Protein AF-A0A3D4W5D3-F1 (afdb_monomer_lite)

Structure (mmCIF, N/CA/C/O backbone):
data_AF-A0A3D4W5D3-F1
#
_entry.id   AF-A0A3D4W5D3-F1
#
loop_
_atom_site.group_PDB
_atom_site.id
_atom_site.type_symbol
_atom_site.label_atom_id
_atom_site.label_alt_id
_atom_site.label_comp_id
_atom_site.label_asym_id
_atom_site.label_entity_id
_atom_site.label_seq_id
_atom_site.pdbx_PDB_ins_code
_atom_site.Cartn_x
_atom_site.Cartn_y
_atom_site.Cartn_z
_atom_site.occupancy
_atom_site.B_iso_or_equiv
_atom_site.auth_seq_id
_atom_site.auth_comp_id
_atom_site.auth_asym_id
_atom_site.auth_atom_id
_atom_site.pdbx_PDB_model_num
ATOM 1 N N . MET A 1 1 ? 20.564 6.636 -1.479 1.00 43.62 1 MET A N 1
ATOM 2 C CA . MET A 1 1 ? 19.623 5.497 -1.398 1.00 43.62 1 MET A CA 1
ATOM 3 C C . MET A 1 1 ? 18.379 5.812 -2.214 1.00 43.62 1 MET A C 1
ATOM 5 O O . MET A 1 1 ? 17.777 6.850 -1.973 1.00 43.62 1 MET A O 1
ATOM 9 N N . ALA A 1 2 ? 17.984 4.952 -3.155 1.00 56.25 2 ALA A N 1
ATOM 10 C CA . ALA A 1 2 ? 16.633 5.005 -3.714 1.00 56.25 2 ALA A CA 1
ATOM 11 C C . ALA A 1 2 ? 15.644 4.488 -2.648 1.00 56.25 2 ALA A C 1
ATOM 13 O O . ALA A 1 2 ? 15.928 3.488 -1.992 1.00 56.25 2 ALA A O 1
ATOM 14 N N . GLY A 1 3 ? 14.529 5.187 -2.413 1.00 83.44 3 GLY A N 1
ATOM 15 C CA . GLY A 1 3 ? 13.523 4.771 -1.424 1.00 83.44 3 GLY A CA 1
ATOM 16 C C . GLY A 1 3 ? 12.822 3.458 -1.806 1.00 83.44 3 GLY A C 1
ATOM 17 O O . GLY A 1 3 ? 12.832 3.072 -2.974 1.00 83.44 3 GLY A O 1
ATOM 18 N N . PHE A 1 4 ? 12.176 2.794 -0.840 1.00 87.50 4 PHE A N 1
ATOM 19 C CA . PHE A 1 4 ? 11.523 1.479 -1.002 1.00 87.50 4 PHE A CA 1
ATOM 20 C C . PHE A 1 4 ? 10.671 1.354 -2.281 1.00 87.50 4 PHE A C 1
ATOM 22 O O . PHE A 1 4 ? 10.890 0.443 -3.075 1.00 87.50 4 PHE A O 1
ATOM 29 N N . LYS A 1 5 ? 9.769 2.315 -2.538 1.00 87.25 5 LYS A N 1
ATOM 30 C CA . LYS A 1 5 ? 8.912 2.336 -3.742 1.00 87.25 5 LYS A CA 1
ATOM 31 C C . LYS A 1 5 ? 9.724 2.296 -5.045 1.00 87.25 5 LYS A C 1
ATOM 33 O O . LYS A 1 5 ? 9.356 1.603 -5.985 1.00 87.25 5 LYS A O 1
ATOM 38 N N . SER A 1 6 ? 10.852 3.009 -5.093 1.00 85.38 6 SER A N 1
ATOM 39 C CA . SER A 1 6 ? 11.725 3.036 -6.270 1.00 85.38 6 SER A CA 1
ATOM 40 C C . SER A 1 6 ? 12.453 1.711 -6.470 1.00 85.38 6 SER A C 1
ATOM 42 O O . SER A 1 6 ? 12.588 1.276 -7.607 1.00 85.38 6 SER A O 1
ATOM 44 N N . ALA A 1 7 ? 12.911 1.074 -5.387 1.00 89.88 7 ALA A N 1
ATOM 45 C CA . ALA A 1 7 ? 13.573 -0.226 -5.466 1.00 89.88 7 ALA A CA 1
ATOM 46 C C . ALA A 1 7 ? 12.613 -1.313 -5.975 1.00 89.88 7 ALA A C 1
ATOM 48 O O . ALA A 1 7 ? 12.998 -2.135 -6.803 1.00 89.88 7 ALA A O 1
ATOM 49 N N . VAL A 1 8 ? 11.355 -1.285 -5.524 1.00 90.25 8 VAL A N 1
ATOM 50 C CA . VAL A 1 8 ? 10.320 -2.216 -5.991 1.00 90.25 8 VAL A CA 1
ATOM 51 C C . VAL A 1 8 ? 9.981 -1.986 -7.466 1.00 90.25 8 VAL A C 1
ATOM 53 O O . VAL A 1 8 ? 9.952 -2.959 -8.213 1.00 90.25 8 VAL A O 1
ATOM 56 N N . ASN A 1 9 ? 9.804 -0.736 -7.915 1.00 90.25 9 ASN A N 1
ATOM 57 C CA . ASN A 1 9 ? 9.557 -0.452 -9.337 1.00 90.25 9 ASN A CA 1
ATOM 58 C C . ASN A 1 9 ? 10.657 -1.031 -10.233 1.00 90.25 9 ASN A C 1
ATOM 60 O O . ASN A 1 9 ? 10.349 -1.709 -11.207 1.00 90.25 9 ASN A O 1
ATOM 64 N N . SER A 1 10 ? 11.929 -0.834 -9.868 1.00 89.56 10 SER A N 1
ATOM 65 C CA . SER A 1 10 ? 13.046 -1.404 -10.628 1.00 89.56 10 SER A CA 1
ATOM 66 C C . SER A 1 10 ? 12.976 -2.929 -10.702 1.00 89.56 10 SER A C 1
ATOM 68 O O . SER A 1 10 ? 13.182 -3.488 -11.768 1.00 89.56 10 SER A O 1
ATOM 70 N N . LYS A 1 11 ? 12.618 -3.612 -9.605 1.00 92.38 11 LYS A N 1
ATOM 71 C CA . LYS A 1 11 ? 12.465 -5.076 -9.607 1.00 92.38 11 LYS A CA 1
ATOM 72 C C . LYS A 1 11 ? 11.317 -5.566 -10.484 1.00 92.38 11 LYS A C 1
ATOM 74 O O . LYS A 1 11 ? 11.443 -6.629 -11.085 1.00 92.38 11 LYS A O 1
ATOM 79 N N . ILE A 1 12 ? 10.218 -4.817 -10.550 1.00 91.62 12 ILE A N 1
ATOM 80 C CA . ILE A 1 12 ? 9.102 -5.136 -11.445 1.00 91.62 12 ILE A CA 1
ATOM 81 C C . ILE A 1 12 ? 9.548 -4.983 -12.902 1.00 91.62 12 ILE A C 1
ATOM 83 O O . ILE A 1 12 ? 9.336 -5.897 -13.694 1.00 91.62 12 ILE A O 1
ATOM 87 N N . ASP A 1 13 ? 10.213 -3.878 -13.239 1.00 91.50 13 ASP A N 1
ATOM 88 C CA . ASP A 1 13 ? 10.710 -3.630 -14.596 1.00 91.50 13 ASP A CA 1
ATOM 89 C C . ASP A 1 13 ? 11.753 -4.681 -15.024 1.00 91.50 13 ASP A C 1
ATOM 91 O O . ASP A 1 13 ? 11.652 -5.225 -16.125 1.00 91.50 13 ASP A O 1
ATOM 95 N N . ASP A 1 14 ? 12.686 -5.043 -14.132 1.00 93.69 14 ASP A N 1
ATOM 96 C CA . ASP A 1 14 ? 13.662 -6.120 -14.356 1.00 93.69 14 ASP A CA 1
ATOM 97 C C . ASP A 1 14 ? 12.961 -7.458 -14.653 1.00 93.69 14 ASP A C 1
ATOM 99 O O . ASP A 1 14 ? 13.383 -8.214 -15.528 1.00 93.69 14 ASP A O 1
ATOM 103 N N . TYR A 1 15 ? 11.886 -7.769 -13.919 1.00 95.06 15 TYR A N 1
ATOM 104 C CA . TYR A 1 15 ? 11.124 -9.003 -14.106 1.00 95.06 15 TYR A CA 1
ATOM 105 C C . TYR A 1 15 ? 10.373 -9.019 -15.444 1.00 95.06 15 TYR A C 1
ATOM 107 O O . TYR A 1 15 ? 10.379 -10.038 -16.134 1.00 95.06 15 TYR A O 1
ATOM 115 N N . ILE A 1 16 ? 9.770 -7.890 -15.834 1.00 94.12 16 ILE A N 1
ATOM 116 C CA . ILE A 1 16 ? 9.112 -7.723 -17.139 1.00 94.12 16 ILE A CA 1
ATOM 117 C C . ILE A 1 16 ? 10.096 -8.025 -18.273 1.00 94.12 16 ILE A C 1
ATOM 119 O O . ILE A 1 16 ? 9.753 -8.771 -19.192 1.00 94.12 16 ILE A O 1
ATOM 123 N N . ASP A 1 17 ? 11.321 -7.503 -18.170 1.00 93.38 17 ASP A N 1
ATOM 124 C CA . ASP A 1 17 ? 12.381 -7.728 -19.155 1.00 93.38 17 ASP A CA 1
ATOM 125 C C . ASP A 1 17 ? 12.845 -9.186 -19.191 1.00 93.38 17 ASP A C 1
ATOM 127 O O . ASP A 1 17 ? 12.925 -9.785 -20.263 1.00 93.38 17 ASP A O 1
ATOM 131 N N . GLN A 1 18 ? 13.101 -9.787 -18.026 1.00 96.88 18 GLN A N 1
ATOM 132 C CA . GLN A 1 18 ? 13.550 -11.182 -17.928 1.00 96.88 18 GLN A CA 1
ATOM 133 C C . GLN A 1 18 ? 12.530 -12.178 -18.486 1.00 96.88 18 GLN A C 1
ATOM 135 O O . GLN A 1 18 ? 12.916 -13.209 -19.032 1.00 96.88 18 GLN A O 1
ATOM 140 N N . GLN A 1 19 ? 11.238 -11.886 -18.329 1.00 97.00 19 GLN A N 1
ATOM 141 C CA . GLN A 1 19 ? 10.146 -12.737 -18.803 1.00 97.00 19 GLN A CA 1
ATOM 142 C C . GLN A 1 19 ? 9.630 -12.344 -20.198 1.00 97.00 19 GLN A C 1
ATOM 144 O O . GLN A 1 19 ? 8.710 -12.986 -20.703 1.00 97.00 19 GLN A O 1
ATOM 149 N N . ASN A 1 20 ? 10.208 -11.314 -20.827 1.00 95.12 20 ASN A N 1
ATOM 150 C CA . ASN A 1 20 ? 9.804 -10.792 -22.135 1.00 95.12 20 ASN A CA 1
ATOM 151 C C . ASN A 1 20 ? 8.286 -10.513 -22.236 1.00 95.12 20 ASN A C 1
ATOM 153 O O . ASN A 1 20 ? 7.626 -10.877 -23.214 1.00 95.12 20 ASN A O 1
ATOM 157 N N . LEU A 1 21 ? 7.712 -9.906 -21.190 1.00 95.50 21 LEU A N 1
ATOM 158 C CA . LEU A 1 21 ? 6.278 -9.617 -21.123 1.00 95.50 21 LEU A CA 1
ATOM 159 C C . LEU A 1 21 ? 5.947 -8.333 -21.891 1.00 95.50 21 LEU A C 1
ATOM 161 O O . LEU A 1 21 ? 6.577 -7.297 -21.698 1.00 95.50 21 LEU A O 1
ATOM 165 N N . ASN A 1 22 ? 4.892 -8.366 -22.705 1.00 94.69 22 ASN A N 1
ATOM 166 C CA . ASN A 1 22 ? 4.403 -7.186 -23.421 1.00 94.69 22 ASN A CA 1
ATOM 167 C C . ASN A 1 22 ? 3.476 -6.328 -22.538 1.00 94.69 22 ASN A C 1
ATOM 169 O O . ASN A 1 22 ? 2.278 -6.211 -22.807 1.00 94.69 22 ASN A O 1
ATOM 173 N N . ILE A 1 23 ? 4.017 -5.773 -21.451 1.00 90.69 23 ILE A N 1
ATOM 174 C CA . ILE A 1 23 ? 3.298 -4.881 -20.530 1.00 90.69 23 ILE A CA 1
ATOM 175 C C . ILE A 1 23 ? 4.093 -3.593 -20.269 1.00 90.69 23 ILE A C 1
ATOM 177 O O . ILE A 1 23 ? 5.325 -3.612 -20.300 1.00 90.69 23 ILE A O 1
ATOM 181 N N . PRO A 1 24 ? 3.417 -2.450 -20.038 1.00 90.81 24 PRO A N 1
ATOM 182 C CA . PRO A 1 24 ? 4.092 -1.175 -19.826 1.00 90.81 24 PRO A CA 1
ATOM 183 C C . PRO A 1 24 ? 4.905 -1.168 -18.525 1.00 90.81 24 PRO A C 1
ATOM 185 O O . PRO A 1 24 ? 4.426 -1.601 -17.479 1.00 90.81 24 PRO A O 1
ATOM 188 N N . LYS A 1 25 ? 6.118 -0.610 -18.594 1.00 90.38 25 LYS A N 1
ATOM 189 C CA . LYS A 1 25 ? 7.032 -0.448 -17.453 1.00 90.38 25 LYS A CA 1
ATOM 190 C C . LYS A 1 25 ? 6.656 0.724 -16.553 1.00 90.38 25 LYS A C 1
ATOM 192 O O . LYS A 1 25 ? 6.045 1.702 -17.008 1.00 90.38 25 LYS A O 1
ATOM 197 N N . TYR A 1 26 ? 7.096 0.667 -15.301 1.00 90.06 26 TYR A N 1
ATOM 198 C CA . TYR A 1 26 ? 6.780 1.662 -14.283 1.00 90.06 26 TYR A CA 1
ATOM 199 C C . TYR A 1 26 ? 7.925 2.654 -14.067 1.00 90.06 26 TYR A C 1
ATOM 201 O O . TYR A 1 26 ? 8.782 2.501 -13.197 1.00 90.06 26 TYR A O 1
ATOM 209 N N . ASN A 1 27 ? 7.909 3.738 -14.840 1.00 75.94 27 ASN A N 1
ATOM 210 C CA . ASN A 1 27 ? 8.932 4.782 -14.801 1.00 75.94 27 ASN A CA 1
ATOM 211 C C . ASN A 1 27 ? 8.454 6.060 -14.076 1.00 75.94 27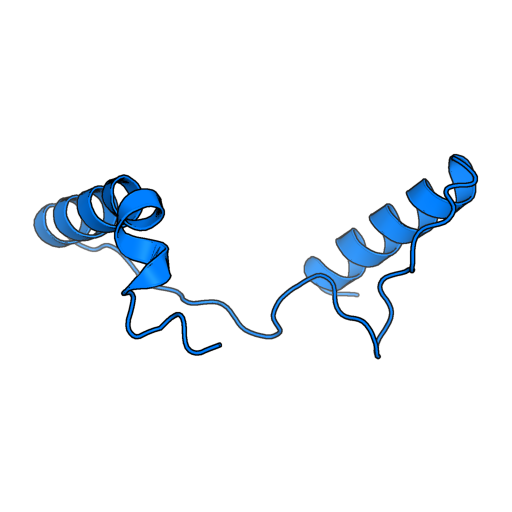 ASN A C 1
ATOM 213 O O . ASN A 1 27 ? 7.391 6.102 -13.460 1.00 75.94 27 ASN A O 1
ATOM 217 N N . ARG A 1 28 ? 9.249 7.137 -14.141 1.00 72.69 28 ARG A N 1
ATOM 218 C CA . ARG A 1 28 ? 8.920 8.434 -13.513 1.00 72.69 28 ARG A CA 1
ATOM 219 C C . ARG A 1 28 ? 7.662 9.116 -14.066 1.00 72.69 28 ARG A C 1
ATOM 221 O O . ARG A 1 28 ? 7.163 10.018 -13.418 1.00 72.69 28 ARG A O 1
ATOM 228 N N . ASN A 1 29 ? 7.184 8.712 -15.237 1.00 81.19 29 ASN A N 1
ATOM 229 C CA . ASN A 1 29 ? 5.964 9.226 -15.857 1.00 81.19 29 ASN A CA 1
ATOM 230 C C . ASN A 1 29 ? 4.802 8.218 -15.761 1.00 81.19 29 ASN A C 1
ATOM 232 O O . ASN A 1 29 ? 3.665 8.574 -16.048 1.00 81.19 29 ASN A O 1
ATOM 236 N N . ASN A 1 30 ? 5.079 6.970 -15.364 1.00 85.88 30 ASN A N 1
ATOM 237 C CA . ASN A 1 30 ? 4.097 5.902 -15.185 1.00 85.88 30 ASN A CA 1
ATOM 238 C C . ASN A 1 30 ? 4.335 5.205 -13.841 1.00 85.88 30 ASN A C 1
ATOM 240 O O . ASN A 1 30 ? 5.021 4.188 -13.757 1.00 85.88 30 ASN A O 1
ATOM 244 N N . HIS A 1 31 ? 3.822 5.790 -12.764 1.00 83.62 31 HIS A N 1
ATOM 245 C CA . HIS A 1 31 ? 4.082 5.291 -11.419 1.00 83.62 31 HIS A CA 1
ATOM 246 C C . HIS A 1 31 ? 3.194 4.093 -11.070 1.00 83.62 31 HIS A C 1
ATOM 248 O O . HIS A 1 31 ? 1.975 4.175 -11.162 1.00 83.62 31 HIS A O 1
ATOM 254 N N . PHE A 1 32 ? 3.805 3.009 -10.582 1.00 89.88 32 PHE A N 1
ATOM 255 C CA . PHE A 1 32 ? 3.068 1.881 -10.001 1.00 89.88 32 PHE A CA 1
ATOM 256 C C . PHE A 1 32 ? 2.373 2.258 -8.686 1.00 89.88 32 PHE A C 1
ATOM 258 O O . PHE A 1 32 ? 1.206 1.953 -8.461 1.00 89.88 32 PHE A O 1
ATOM 265 N N . PHE A 1 33 ? 3.105 2.935 -7.799 1.00 88.69 33 PHE A N 1
ATOM 266 C CA . PHE A 1 33 ? 2.593 3.364 -6.504 1.00 88.69 33 PHE A CA 1
ATOM 267 C C . PHE A 1 33 ? 1.922 4.732 -6.595 1.00 88.69 33 PHE A C 1
ATOM 269 O O . PHE A 1 33 ? 2.436 5.642 -7.246 1.00 88.69 33 PHE A O 1
ATOM 276 N N . GLN A 1 34 ? 0.856 4.923 -5.817 1.00 86.44 34 GLN A N 1
ATOM 277 C CA . GLN A 1 34 ? 0.373 6.264 -5.494 1.00 86.44 34 GLN A CA 1
ATOM 278 C C . GLN A 1 34 ?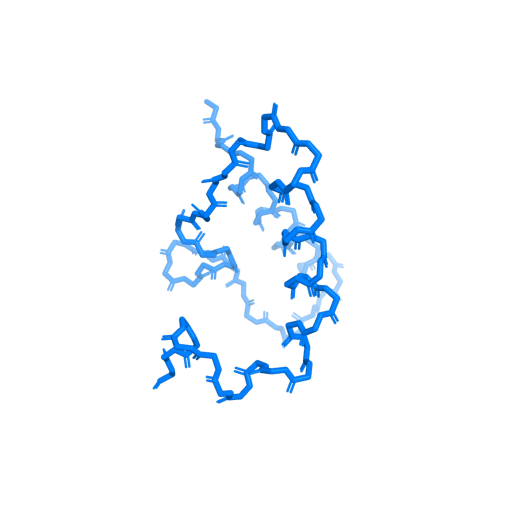 1.491 7.066 -4.787 1.00 86.44 34 GLN A C 1
ATOM 280 O O . GLN A 1 34 ? 2.226 6.486 -3.973 1.00 86.44 34 GLN A O 1
ATOM 285 N N . PRO A 1 35 ? 1.660 8.375 -5.074 1.00 84.12 35 PRO A N 1
ATOM 286 C CA . PRO A 1 35 ? 2.750 9.172 -4.504 1.00 84.12 35 PRO A CA 1
ATOM 287 C C . PRO A 1 35 ? 2.752 9.170 -2.969 1.00 84.12 35 PRO A C 1
ATOM 289 O O . PRO A 1 35 ? 3.759 8.824 -2.346 1.00 84.12 35 PRO A O 1
ATOM 292 N N . ASN A 1 36 ? 1.591 9.434 -2.371 1.00 85.69 36 ASN A N 1
ATOM 293 C CA . ASN A 1 36 ? 1.381 9.452 -0.926 1.00 85.69 36 ASN A CA 1
ATOM 294 C C . ASN A 1 36 ? 0.687 8.174 -0.445 1.00 85.69 36 ASN A C 1
ATOM 296 O O . ASN A 1 36 ? 0.315 7.311 -1.240 1.00 85.69 36 ASN A O 1
ATOM 300 N N . TYR A 1 37 ? 0.550 8.045 0.867 1.00 88.38 37 TYR A N 1
ATOM 301 C CA . TYR A 1 37 ? -0.231 7.000 1.513 1.00 88.38 37 TYR A CA 1
ATOM 302 C C . TYR A 1 37 ? -0.965 7.600 2.712 1.00 88.38 37 TYR A C 1
ATOM 304 O O . TYR A 1 37 ? -0.528 8.605 3.274 1.00 88.38 37 TYR A O 1
ATOM 312 N N . TYR A 1 38 ? -2.098 7.002 3.066 1.00 89.81 38 TYR A N 1
ATOM 313 C CA . TYR A 1 38 ? -2.793 7.327 4.302 1.00 89.81 38 TYR A CA 1
ATOM 314 C C . TYR A 1 38 ? -2.100 6.607 5.461 1.00 89.81 38 TYR A C 1
ATOM 316 O O . TYR A 1 38 ? -1.851 5.405 5.371 1.00 89.81 38 TYR A O 1
ATOM 324 N N . ASP A 1 39 ? -1.788 7.341 6.524 1.00 91.81 39 ASP A N 1
ATOM 325 C CA . ASP A 1 39 ? -1.188 6.808 7.745 1.00 91.81 39 ASP A CA 1
ATOM 326 C C . ASP A 1 39 ? -2.044 7.203 8.951 1.00 91.81 39 ASP A C 1
ATOM 328 O O . ASP A 1 39 ? -2.533 8.334 9.039 1.00 91.81 39 ASP A O 1
ATOM 332 N N . HIS A 1 40 ? -2.239 6.265 9.874 1.00 92.88 40 HIS A N 1
ATOM 333 C CA . HIS A 1 40 ? -3.018 6.472 11.085 1.00 92.88 40 HIS A CA 1
ATOM 334 C C . HIS A 1 40 ? -2.514 5.571 12.215 1.00 92.88 40 HIS A C 1
ATOM 336 O O . HIS A 1 40 ? -2.552 4.345 12.123 1.00 92.88 40 HIS A O 1
ATOM 342 N N . ILE A 1 41 ? -2.093 6.184 13.324 1.00 95.69 41 ILE A N 1
ATOM 343 C CA . ILE A 1 41 ? -1.645 5.459 14.516 1.00 95.69 41 ILE A CA 1
ATOM 344 C C . ILE A 1 41 ? -2.862 5.044 15.346 1.00 95.69 41 ILE A C 1
ATOM 346 O O . ILE A 1 41 ? -3.535 5.889 15.937 1.00 95.69 41 ILE A O 1
ATOM 350 N N . ILE A 1 42 ? -3.084 3.738 15.457 1.00 97.00 42 ILE A N 1
ATOM 351 C CA . ILE A 1 42 ? -4.093 3.129 16.331 1.00 97.00 42 ILE A CA 1
ATOM 352 C C . ILE A 1 42 ? -3.580 3.170 17.775 1.00 97.00 42 ILE A C 1
ATOM 354 O O . ILE A 1 42 ? -2.530 2.607 18.077 1.00 97.00 42 ILE A O 1
ATOM 358 N N . ARG A 1 43 ? -4.299 3.860 18.670 1.00 97.50 43 ARG A N 1
ATOM 359 C CA . ARG A 1 43 ? -3.856 4.097 20.065 1.00 97.50 43 ARG A CA 1
ATOM 360 C C . ARG A 1 43 ? -4.729 3.432 21.123 1.00 97.50 43 ARG A C 1
ATOM 362 O O . ARG A 1 43 ? -4.381 3.469 22.299 1.00 97.50 43 ARG A O 1
ATOM 369 N N . ASN A 1 44 ? -5.876 2.892 20.727 1.00 98.06 44 ASN A N 1
ATOM 370 C CA .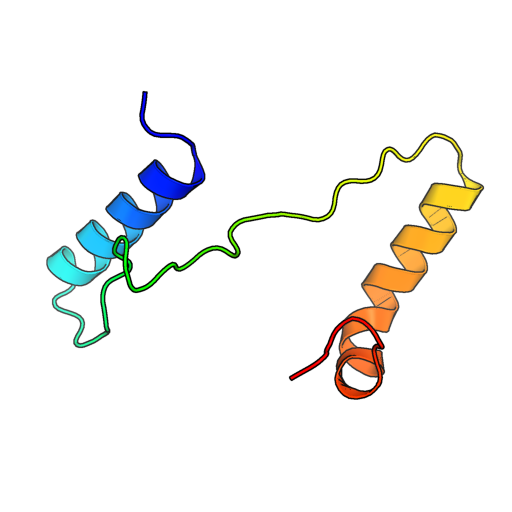 ASN A 1 44 ? -6.809 2.220 21.624 1.00 98.06 44 ASN A CA 1
ATOM 371 C C . ASN A 1 44 ? -7.678 1.213 20.865 1.00 98.06 44 ASN A C 1
ATOM 373 O O . ASN A 1 44 ? -7.791 1.267 19.636 1.00 98.06 44 ASN A O 1
ATOM 377 N N . ASP A 1 45 ? -8.340 0.348 21.625 1.00 98.38 45 ASP A N 1
ATOM 378 C CA . ASP A 1 45 ? -9.160 -0.734 21.083 1.00 98.38 45 ASP A CA 1
ATOM 379 C C . ASP A 1 45 ? -10.325 -0.218 20.238 1.00 98.38 45 ASP A C 1
ATOM 381 O O . ASP A 1 45 ? -10.626 -0.788 19.195 1.00 98.38 45 ASP A O 1
ATOM 385 N N . GLN A 1 46 ? -10.940 0.905 20.614 1.00 98.00 46 GLN A N 1
ATOM 386 C CA . GLN A 1 46 ? -12.048 1.466 19.842 1.00 98.00 46 GLN A CA 1
ATOM 387 C C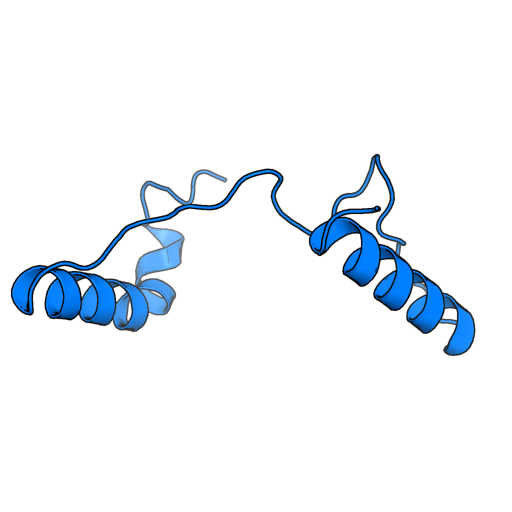 . GLN A 1 46 ? -11.612 1.876 18.427 1.00 98.00 46 GLN A C 1
ATOM 389 O O . GLN A 1 46 ? -12.283 1.536 17.454 1.00 98.00 46 GLN A O 1
ATOM 394 N N . SER A 1 47 ? -10.471 2.562 18.295 1.00 97.50 47 SER A N 1
ATOM 395 C CA . SER A 1 47 ? -9.904 2.922 16.988 1.00 97.50 47 SER A CA 1
ATOM 396 C C . SER A 1 47 ? -9.527 1.689 16.169 1.00 97.50 47 SER A C 1
ATOM 398 O O . SER A 1 47 ? -9.736 1.668 14.956 1.00 97.50 47 SER A O 1
ATOM 400 N N . TYR A 1 48 ? -9.033 0.642 16.836 1.00 98.19 48 TYR A N 1
ATOM 401 C CA . TYR A 1 48 ? -8.716 -0.627 16.196 1.00 98.19 48 TYR A CA 1
ATOM 402 C C . TYR A 1 48 ? -9.967 -1.277 15.601 1.00 98.19 48 TYR A C 1
ATOM 404 O O . TYR A 1 48 ? -9.958 -1.620 14.419 1.00 98.19 48 TYR A O 1
ATOM 412 N N . GLN A 1 49 ? -11.050 -1.384 16.379 1.00 98.44 49 GLN A N 1
ATOM 413 C CA . GLN A 1 49 ? -12.301 -1.983 15.904 1.00 98.44 49 GLN A CA 1
ATOM 414 C C . GLN A 1 49 ? -12.869 -1.212 14.711 1.00 98.44 49 GLN A C 1
ATOM 416 O O . GLN A 1 49 ? -13.157 -1.810 13.679 1.00 98.44 49 GLN A O 1
ATOM 421 N N . THR A 1 50 ? -12.929 0.120 14.792 1.00 96.56 50 THR A N 1
ATOM 422 C CA . THR A 1 50 ? -13.445 0.953 13.696 1.00 96.56 50 THR A CA 1
ATOM 423 C C . THR A 1 50 ? -12.634 0.797 12.405 1.00 96.56 50 THR A C 1
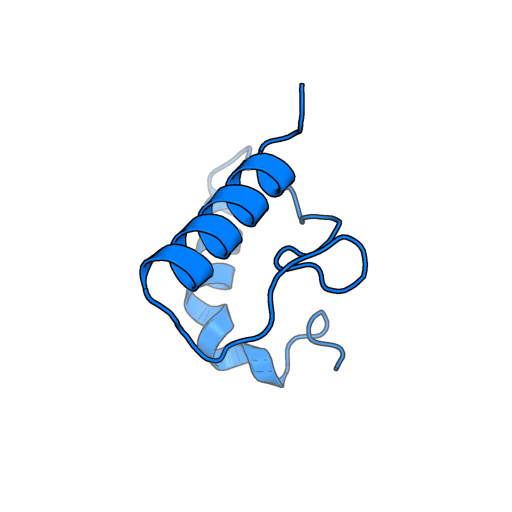ATOM 425 O O . THR A 1 50 ? -13.213 0.680 11.325 1.00 96.56 50 THR A O 1
ATOM 428 N N . ILE A 1 51 ? -11.299 0.771 12.485 1.00 96.19 51 ILE A N 1
ATOM 429 C CA . ILE A 1 51 ? -10.446 0.600 11.297 1.00 96.19 51 ILE A CA 1
ATOM 430 C C . ILE A 1 51 ? -10.550 -0.825 10.746 1.00 96.19 51 ILE A C 1
ATOM 432 O O . ILE A 1 51 ? -10.602 -1.000 9.529 1.00 96.19 51 ILE A O 1
ATOM 436 N N . SER A 1 52 ? -10.628 -1.832 11.618 1.00 97.31 52 SER A N 1
ATOM 437 C CA . SER A 1 52 ? -10.834 -3.228 11.224 1.00 97.31 52 SER A CA 1
ATOM 438 C C . SER A 1 52 ? -12.155 -3.404 10.468 1.00 97.31 52 SER A C 1
ATOM 440 O O . SER A 1 52 ? -12.169 -3.910 9.344 1.00 97.31 52 SER A O 1
ATOM 442 N N . GLU A 1 53 ? -13.255 -2.894 11.025 1.00 97.19 53 GLU A N 1
ATOM 443 C CA . GLU A 1 53 ? -14.574 -2.905 10.387 1.00 97.19 53 GLU A CA 1
ATOM 444 C C . GLU A 1 53 ? -14.568 -2.157 9.051 1.00 97.19 53 GLU A C 1
ATOM 446 O O . GLU A 1 53 ? -15.137 -2.645 8.073 1.00 97.19 53 GLU A O 1
ATOM 451 N N . TYR A 1 54 ? -13.903 -1.000 8.973 1.00 94.62 54 TYR A N 1
ATOM 452 C CA . TYR A 1 54 ? -13.747 -0.272 7.714 1.00 94.62 54 TYR A CA 1
ATOM 453 C C . TYR A 1 54 ? -13.030 -1.123 6.658 1.00 94.62 54 TYR A C 1
ATOM 455 O O . TYR A 1 54 ? -13.542 -1.262 5.550 1.00 94.62 54 TYR A O 1
ATOM 463 N N . ILE A 1 55 ? -11.892 -1.743 6.993 1.00 94.38 55 ILE A N 1
ATOM 464 C CA . ILE A 1 55 ? -11.118 -2.578 6.058 1.00 94.38 55 ILE A CA 1
ATOM 465 C C . ILE A 1 55 ? -11.952 -3.764 5.561 1.00 94.38 55 ILE A C 1
ATOM 467 O O . ILE A 1 55 ? -11.965 -4.033 4.359 1.00 94.38 55 ILE A O 1
ATOM 471 N N . ILE A 1 56 ? -12.666 -4.444 6.463 1.00 97.06 56 ILE A N 1
ATOM 472 C CA . ILE A 1 56 ? -13.514 -5.599 6.130 1.00 97.06 56 ILE A CA 1
ATOM 473 C C . ILE A 1 56 ? -14.639 -5.192 5.170 1.00 97.06 56 ILE A C 1
ATOM 475 O O . ILE A 1 56 ? -14.913 -5.900 4.201 1.00 97.06 56 ILE A O 1
ATOM 479 N N . ASN A 1 57 ? -15.272 -4.044 5.412 1.00 96.12 57 ASN A N 1
ATOM 480 C CA . ASN A 1 57 ? -16.425 -3.595 4.633 1.00 96.12 57 ASN A CA 1
ATOM 481 C C . ASN A 1 57 ? -16.046 -2.815 3.358 1.00 96.12 57 ASN A C 1
ATOM 483 O O . ASN A 1 57 ? -16.878 -2.665 2.459 1.00 96.12 57 ASN A O 1
ATOM 487 N N . ASN A 1 58 ? -14.805 -2.330 3.243 1.00 93.19 58 ASN A N 1
ATOM 488 C CA . ASN A 1 58 ? -14.355 -1.490 2.131 1.00 93.19 58 ASN A CA 1
ATOM 489 C C . ASN A 1 58 ? -14.571 -2.124 0.739 1.00 93.19 58 ASN A C 1
ATOM 491 O O . ASN A 1 58 ? -15.089 -1.431 -0.134 1.00 93.19 58 ASN A O 1
ATOM 495 N N . PRO A 1 59 ? -14.286 -3.421 0.486 1.00 93.88 59 PRO A N 1
ATOM 496 C CA . PRO A 1 59 ? -14.530 -4.017 -0.831 1.00 93.88 59 PRO A CA 1
ATOM 497 C C . PRO A 1 59 ? -15.991 -3.917 -1.293 1.00 93.88 59 PRO A C 1
ATOM 499 O O . PRO A 1 59 ? -16.250 -3.670 -2.471 1.00 93.88 59 PRO A O 1
ATOM 502 N N . ALA A 1 60 ? -16.944 -4.069 -0.369 1.00 94.81 60 ALA A N 1
ATOM 503 C CA . ALA A 1 60 ? -18.370 -3.944 -0.663 1.00 94.81 60 ALA A CA 1
ATOM 504 C C . ALA A 1 60 ? -18.788 -2.479 -0.873 1.00 94.81 60 ALA A C 1
ATOM 506 O O . ALA A 1 60 ? -19.618 -2.182 -1.733 1.00 94.81 60 ALA A O 1
ATOM 507 N N . ASN A 1 61 ? -18.176 -1.560 -0.125 1.00 93.38 61 ASN A N 1
ATOM 508 C CA . ASN A 1 61 ? -18.520 -0.139 -0.138 1.00 93.38 61 ASN A CA 1
ATOM 509 C C . ASN A 1 61 ? -17.728 0.688 -1.160 1.00 93.38 61 ASN A C 1
ATOM 511 O O . ASN A 1 61 ? -18.083 1.839 -1.402 1.00 93.38 61 ASN A O 1
ATOM 515 N N . TRP A 1 62 ? -16.721 0.101 -1.814 1.00 91.06 62 TRP A N 1
ATOM 516 C CA . TRP A 1 62 ? -15.753 0.797 -2.667 1.00 91.06 62 TRP A CA 1
ATOM 517 C C . TRP A 1 62 ? -16.395 1.741 -3.688 1.00 91.06 62 TRP A C 1
ATOM 519 O O . TRP A 1 62 ? -15.959 2.874 -3.862 1.00 91.06 62 TRP A O 1
ATOM 529 N N . LYS A 1 63 ? -17.464 1.301 -4.365 1.00 91.31 63 LYS A N 1
ATOM 530 C CA . LYS A 1 63 ? -18.143 2.105 -5.400 1.00 91.31 63 LYS A CA 1
ATOM 531 C C . LYS A 1 63 ? -18.774 3.393 -4.863 1.00 91.31 63 LYS A C 1
ATOM 533 O O . LYS A 1 63 ? -18.918 4.337 -5.628 1.00 91.31 63 LYS A O 1
ATOM 538 N N . ASN A 1 64 ? -19.151 3.406 -3.588 1.00 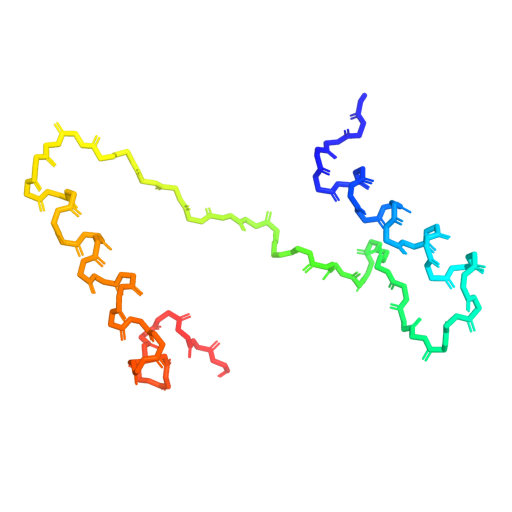89.94 64 ASN A N 1
ATOM 539 C CA . ASN A 1 64 ? -19.838 4.517 -2.933 1.00 89.94 64 ASN A CA 1
ATOM 540 C C . ASN A 1 64 ? -18.918 5.270 -1.959 1.00 89.94 64 ASN A C 1
ATOM 542 O O . ASN A 1 64 ? -19.381 6.152 -1.235 1.00 89.94 64 ASN A O 1
ATOM 546 N N . ASP A 1 65 ? -17.636 4.902 -1.898 1.00 86.94 65 ASP A N 1
ATOM 547 C CA . ASP A 1 65 ? -16.689 5.511 -0.979 1.00 86.94 65 ASP A CA 1
ATOM 548 C C . ASP A 1 65 ? -16.345 6.938 -1.426 1.00 86.94 65 ASP A C 1
ATOM 550 O O . ASP A 1 65 ? -16.013 7.190 -2.585 1.00 86.94 65 ASP A O 1
ATOM 554 N N . LYS A 1 66 ? -16.409 7.886 -0.488 1.00 83.75 66 LYS A N 1
ATOM 555 C CA . LYS A 1 66 ? -16.159 9.310 -0.751 1.00 83.75 66 LYS A CA 1
ATOM 556 C C . LYS A 1 66 ? -14.711 9.598 -1.149 1.00 83.75 66 LYS A C 1
ATOM 558 O O . LYS A 1 66 ? -14.461 10.625 -1.770 1.00 83.75 66 LYS A O 1
ATOM 563 N N . LEU A 1 67 ? -13.771 8.737 -0.765 1.00 83.50 67 LEU A N 1
ATOM 564 C CA . LEU A 1 67 ? -12.360 8.814 -1.140 1.00 83.50 67 LEU A CA 1
ATOM 565 C C . LEU A 1 67 ? -12.088 8.127 -2.484 1.00 83.50 67 LEU A C 1
ATOM 567 O O . LEU A 1 67 ? -11.030 8.338 -3.073 1.00 83.50 67 LEU A O 1
ATOM 571 N N . ASN A 1 68 ? -13.039 7.346 -3.003 1.00 82.75 68 ASN A N 1
ATOM 572 C CA . ASN A 1 68 ? -12.986 6.785 -4.350 1.00 82.75 68 ASN A CA 1
ATOM 573 C C . ASN A 1 68 ? -13.585 7.773 -5.368 1.00 82.75 68 ASN A C 1
ATOM 575 O O . ASN A 1 68 ? -14.559 7.483 -6.065 1.00 82.75 68 ASN A O 1
ATOM 579 N N . THR A 1 69 ? -12.991 8.964 -5.453 1.00 72.69 69 THR A N 1
ATOM 580 C CA . THR A 1 69 ? -13.287 9.943 -6.506 1.00 72.69 69 THR A CA 1
ATOM 581 C C . THR A 1 69 ? -12.551 9.524 -7.774 1.00 72.69 69 THR A C 1
ATOM 583 O O . THR A 1 69 ? -11.352 9.777 -7.911 1.00 72.69 69 THR A O 1
ATOM 586 N N . ARG A 1 70 ? -13.243 8.816 -8.664 1.00 61.25 70 ARG A N 1
ATOM 587 C CA . ARG A 1 70 ? -12.772 8.592 -10.035 1.00 61.25 70 ARG A CA 1
ATOM 588 C C . ARG A 1 70 ? -13.125 9.768 -10.926 1.00 61.25 70 ARG A C 1
ATOM 590 O O . ARG A 1 70 ? -14.246 10.295 -10.755 1.00 61.25 70 ARG A O 1
#

Secondary structure (DSSP, 8-state):
---HHHHHHHHHHHHHHHTT--S----TTS-SS-SS-------SHHHHHHHHHHHHHHHHHGGG-TT---

pLDDT: mean 89.43, std 9.63, range [43.62, 98.44]

Sequence (70 aa):
MAGFKSAVNSKIDDYIDQQNLNIPKYNRNNHFFQPNYYDHIIRNDQSYQTISEYIINNPANWKNDKLNTR

Foldseek 3Di:
DPDPQVVVLVVVQVVCVVVVPPDDGDDPVRHPDDPDDDDDDDDDPVSVVVVVVCVVCCVVCVVVDPVNDD

Radius of gyration: 17.32 Å; chains: 1; bounding box: 40×23×45 Å